Protein AF-A0AB72ZMB1-F1 (afdb_monomer)

Solvent-accessible surface area (backbone atoms only — not comparable to full-atom values): 5245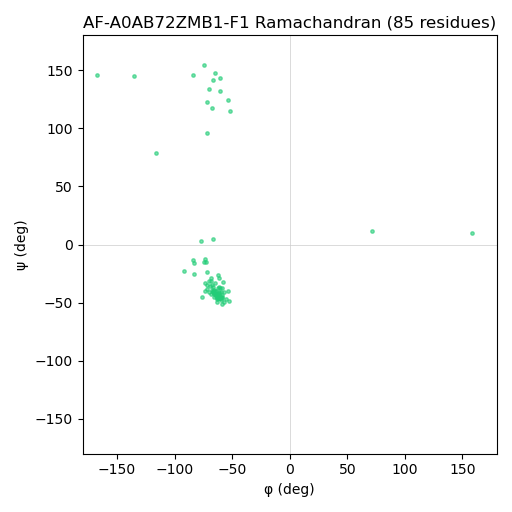 Å² total; per-residue (Å²): 106,68,72,54,53,54,50,50,49,55,51,59,66,48,63,84,48,90,78,51,72,69,56,53,53,52,50,53,50,62,61,39,53,79,52,67,80,46,88,51,65,69,58,53,51,50,55,47,48,54,27,51,74,70,72,42,81,61,54,68,69,59,50,52,52,45,55,53,49,51,51,54,50,52,54,53,49,50,63,71,69,52,69,96,81,85,126

Sequence (87 aa):
MRQLAERLNSLDEKKRGYMTVSELKSAVFAIQQPLAQAVPLEELLRQYQEQLESGQTPSSALRQQIDSRFSQLLNRYALLVVPPGVQ

InterPro domains:
  IPR021069 ImpA, C-terminal [PF12486] (2-80)

pLDDT: mean 72.43, std 15.95, range [45.0, 94.0]

Foldseek 3Di:
DVVLVVLVVVVVVVVVDDDDPVNVVVNVCVNCVVCVVDPDLVVLVVVQVVCVVVVHDGDPVSVVVNVVNVVVVVVVVVVVPPDPDDD

Radius of gyration: 18.42 Å; Cα contacts (8 Å, |Δi|>4): 22; chains: 1; bounding box: 47×19×49 Å

Secondary structure (DSSP, 8-state):
-HHHHHHHHHHHHHTTS---HHHHHHHHHHHHHHHHTS--HHHHHHHHHHHHHTTPPPPHHHHHHHHHHHHHHHHHHHHHHS-TT--

Structure (mmCIF, N/CA/C/O backbone):
data_AF-A0AB72ZMB1-F1
#
_entry.id   AF-A0AB72ZMB1-F1
#
loop_
_atom_site.group_PDB
_atom_site.id
_atom_site.type_symbol
_atom_site.label_atom_id
_atom_site.label_alt_id
_atom_site.label_comp_id
_atom_site.label_asym_id
_atom_site.label_entity_id
_atom_site.label_seq_id
_atom_site.pdbx_PDB_ins_code
_atom_site.Cartn_x
_atom_site.Cartn_y
_atom_site.Cartn_z
_atom_site.occupancy
_atom_site.B_iso_or_equiv
_atom_site.auth_seq_id
_atom_site.auth_comp_id
_atom_site.auth_asym_id
_atom_site.auth_atom_id
_atom_site.pdbx_PDB_model_num
ATOM 1 N N . MET A 1 1 ? 9.516 -4.001 -10.306 1.00 48.22 1 MET A N 1
ATOM 2 C CA . MET A 1 1 ? 9.936 -5.389 -10.014 1.00 48.22 1 MET A CA 1
ATOM 3 C C . MET A 1 1 ? 11.121 -5.843 -10.866 1.00 48.22 1 MET A C 1
ATOM 5 O O . MET A 1 1 ? 12.132 -6.168 -10.268 1.00 48.22 1 MET A O 1
ATOM 9 N N . ARG A 1 2 ? 11.082 -5.805 -12.213 1.00 46.94 2 ARG A N 1
ATOM 10 C CA . ARG A 1 2 ? 12.222 -6.242 -13.064 1.00 46.94 2 ARG A CA 1
ATOM 11 C C . ARG A 1 2 ? 13.529 -5.477 -12.821 1.00 46.94 2 ARG A C 1
ATOM 13 O O . ARG A 1 2 ? 14.542 -6.105 -12.568 1.00 46.94 2 ARG A O 1
ATOM 20 N N . GLN A 1 3 ? 13.471 -4.150 -12.718 1.00 52.47 3 GLN A N 1
ATOM 21 C CA . GLN A 1 3 ? 14.647 -3.330 -12.379 1.00 52.47 3 GLN A CA 1
ATOM 22 C C . GLN A 1 3 ? 15.235 -3.637 -10.995 1.00 52.47 3 GLN A C 1
ATOM 24 O O . GLN A 1 3 ? 16.416 -3.408 -10.764 1.00 52.47 3 GLN A O 1
ATOM 29 N N . LEU A 1 4 ? 14.415 -4.134 -10.063 1.00 45.09 4 LEU A N 1
ATOM 30 C CA . LEU A 1 4 ? 14.866 -4.505 -8.725 1.00 45.09 4 LEU A CA 1
ATOM 31 C C . LEU A 1 4 ? 15.616 -5.835 -8.764 1.00 45.09 4 LEU A C 1
ATOM 33 O O . LEU A 1 4 ? 16.692 -5.937 -8.195 1.00 45.09 4 LEU A O 1
ATOM 37 N N . ALA A 1 5 ? 15.062 -6.815 -9.481 1.00 45.94 5 ALA A N 1
ATOM 38 C CA . ALA A 1 5 ? 15.683 -8.115 -9.701 1.00 45.94 5 ALA A CA 1
ATOM 39 C C . ALA A 1 5 ? 16.967 -8.002 -10.543 1.00 45.94 5 ALA A C 1
ATOM 41 O O . ALA A 1 5 ? 17.960 -8.629 -10.213 1.00 45.94 5 ALA A O 1
ATOM 42 N N . GLU A 1 6 ? 16.995 -7.142 -11.566 1.00 55.25 6 GLU A N 1
ATOM 43 C CA . GLU A 1 6 ? 18.200 -6.840 -12.358 1.00 55.25 6 GLU A CA 1
ATOM 44 C C . GLU A 1 6 ? 19.272 -6.111 -11.535 1.00 55.25 6 GLU A C 1
ATOM 46 O O . GLU A 1 6 ? 20.467 -6.375 -11.675 1.00 55.25 6 GLU A O 1
ATOM 51 N N . ARG A 1 7 ? 18.867 -5.219 -10.622 1.00 57.00 7 ARG A N 1
ATOM 52 C CA . ARG A 1 7 ? 19.800 -4.574 -9.688 1.00 57.00 7 ARG A CA 1
ATOM 53 C C . ARG A 1 7 ? 20.302 -5.537 -8.615 1.00 57.00 7 ARG A C 1
ATOM 55 O O . ARG A 1 7 ? 21.479 -5.489 -8.292 1.00 57.00 7 ARG A O 1
ATOM 62 N N . LEU A 1 8 ? 19.458 -6.434 -8.105 1.00 55.97 8 LEU A N 1
ATOM 63 C CA . LEU A 1 8 ? 19.896 -7.505 -7.206 1.00 55.97 8 LEU A CA 1
ATOM 64 C C . LEU A 1 8 ? 20.866 -8.457 -7.911 1.00 55.97 8 LEU A C 1
ATOM 66 O O . LEU A 1 8 ? 21.922 -8.744 -7.363 1.00 55.97 8 LEU A O 1
ATOM 70 N N . ASN A 1 9 ? 20.552 -8.877 -9.139 1.00 55.62 9 ASN A N 1
ATOM 71 C CA . ASN A 1 9 ? 21.426 -9.737 -9.934 1.00 55.62 9 ASN A CA 1
ATOM 72 C C . ASN A 1 9 ? 22.768 -9.059 -10.225 1.00 55.62 9 ASN A C 1
ATOM 74 O O . ASN A 1 9 ? 23.801 -9.698 -10.080 1.00 55.62 9 ASN A O 1
ATOM 78 N N . SER A 1 10 ? 22.788 -7.761 -10.542 1.00 59.28 10 SER A 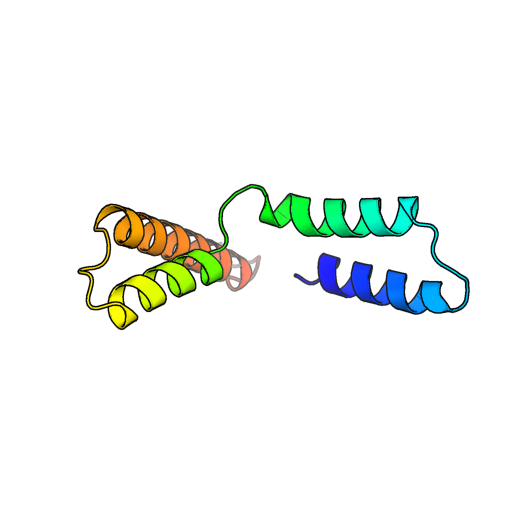N 1
ATOM 79 C CA . SER A 1 10 ? 24.052 -7.030 -10.743 1.00 59.28 10 SER A CA 1
ATOM 80 C C . SER A 1 10 ? 24.833 -6.772 -9.441 1.00 59.28 10 SER A C 1
ATOM 82 O O . SER A 1 10 ? 26.056 -6.632 -9.476 1.00 59.28 10 SER A O 1
ATOM 84 N N . LEU A 1 11 ? 24.169 -6.759 -8.278 1.00 59.09 11 LEU A N 1
ATOM 85 C CA . LEU A 1 11 ? 24.827 -6.770 -6.963 1.00 59.09 11 LEU A CA 1
ATOM 86 C C . LEU A 1 11 ? 25.413 -8.151 -6.626 1.00 59.09 11 LEU A C 1
ATOM 88 O O . LEU A 1 11 ? 26.531 -8.220 -6.116 1.00 59.09 11 LEU A O 1
ATOM 92 N N . ASP A 1 12 ? 24.712 -9.241 -6.948 1.00 54.12 12 ASP A N 1
ATOM 93 C CA . ASP A 1 12 ? 25.237 -10.608 -6.812 1.00 54.12 12 ASP A CA 1
ATOM 94 C C . ASP A 1 12 ? 26.387 -10.874 -7.804 1.00 54.12 12 ASP A C 1
ATOM 96 O O . ASP A 1 12 ? 27.375 -11.510 -7.442 1.00 54.12 12 ASP A O 1
ATOM 100 N N . GLU A 1 13 ? 26.350 -10.315 -9.019 1.00 57.03 13 GLU A N 1
ATOM 101 C CA . GLU A 1 13 ? 27.474 -10.366 -9.968 1.00 57.03 13 GLU A CA 1
ATOM 102 C C . GLU A 1 13 ? 28.710 -9.604 -9.457 1.00 57.03 13 GLU A C 1
ATOM 104 O O . GLU A 1 13 ? 29.845 -10.040 -9.680 1.00 57.03 13 GLU A O 1
ATOM 109 N N . LYS A 1 14 ? 28.511 -8.508 -8.709 1.00 52.62 14 LYS A N 1
ATOM 110 C CA . LYS A 1 14 ? 29.586 -7.763 -8.026 1.00 52.62 14 LYS A CA 1
ATOM 111 C C . LYS A 1 14 ? 30.163 -8.481 -6.801 1.00 52.62 14 LYS A C 1
ATOM 113 O O . LYS A 1 14 ? 31.271 -8.153 -6.386 1.00 52.62 14 LYS A O 1
ATOM 118 N N . LYS A 1 15 ? 29.493 -9.506 -6.268 1.00 52.34 15 LYS A N 1
ATOM 119 C CA . LYS A 1 15 ? 29.910 -10.313 -5.102 1.00 52.34 15 LYS A CA 1
ATOM 120 C C . LYS A 1 15 ? 31.172 -11.165 -5.327 1.00 52.34 15 LYS A C 1
ATOM 122 O O . LYS A 1 15 ? 31.571 -11.914 -4.441 1.00 52.34 15 LYS A O 1
ATOM 127 N N . ARG A 1 16 ? 31.834 -11.047 -6.487 1.00 56.31 16 ARG A N 1
ATOM 128 C CA . ARG A 1 16 ? 33.218 -11.521 -6.684 1.00 56.31 16 ARG A CA 1
ATOM 129 C C . ARG A 1 16 ? 34.264 -10.629 -5.995 1.00 56.31 16 ARG A C 1
ATOM 131 O O . ARG A 1 16 ? 35.406 -11.053 -5.861 1.00 56.31 16 ARG A O 1
ATOM 138 N N . GLY A 1 17 ? 33.885 -9.434 -5.534 1.00 61.50 17 GLY A N 1
ATOM 139 C CA . GLY A 1 17 ? 34.712 -8.552 -4.710 1.00 61.50 17 GLY A CA 1
ATOM 140 C C . GLY A 1 17 ? 33.904 -7.975 -3.547 1.00 61.50 17 GLY A C 1
ATOM 141 O O . GLY A 1 17 ? 32.704 -7.745 -3.669 1.00 61.50 17 GLY A O 1
ATOM 142 N N . TYR A 1 18 ? 34.552 -7.785 -2.399 1.00 58.88 18 TYR A N 1
ATOM 143 C CA . TYR A 1 18 ? 33.938 -7.258 -1.178 1.00 58.88 18 TYR A CA 1
ATOM 144 C C . TYR A 1 18 ? 33.182 -5.944 -1.455 1.00 58.88 18 TYR A C 1
ATOM 146 O O . TYR A 1 18 ? 33.794 -4.941 -1.813 1.00 58.88 18 TYR A O 1
ATOM 154 N N . MET A 1 19 ? 31.854 -5.945 -1.290 1.00 61.44 19 MET A N 1
ATOM 155 C CA . MET A 1 19 ? 31.035 -4.736 -1.421 1.00 61.44 19 MET A CA 1
ATOM 156 C C . MET A 1 19 ? 31.305 -3.792 -0.246 1.00 61.44 19 MET A C 1
ATOM 158 O O . MET A 1 19 ? 31.318 -4.217 0.912 1.00 61.44 19 MET A O 1
ATOM 162 N N . THR A 1 20 ? 31.491 -2.503 -0.524 1.00 78.25 20 THR A N 1
ATOM 163 C CA . THR A 1 20 ? 31.674 -1.503 0.533 1.00 78.25 20 THR A CA 1
ATOM 164 C C . THR A 1 20 ? 30.348 -1.189 1.236 1.00 78.25 20 THR A C 1
ATOM 166 O O . THR A 1 20 ? 29.261 -1.292 0.663 1.00 78.25 20 THR A O 1
ATOM 169 N N . VAL A 1 21 ? 30.415 -0.745 2.495 1.00 61.31 21 VAL A N 1
ATOM 170 C CA . VAL A 1 21 ? 29.224 -0.372 3.288 1.00 61.31 21 VAL A CA 1
ATOM 171 C C . VAL A 1 21 ? 28.405 0.742 2.612 1.00 61.31 21 VAL A C 1
ATOM 173 O O . VAL A 1 21 ? 27.177 0.765 2.716 1.00 61.31 21 VAL A O 1
ATOM 176 N N . SER A 1 22 ? 29.059 1.650 1.884 1.00 59.41 22 SER A N 1
ATOM 177 C CA . SER A 1 22 ? 28.410 2.737 1.137 1.00 59.41 22 SER A CA 1
ATOM 178 C C . SER A 1 22 ? 27.616 2.235 -0.074 1.00 59.41 22 SER A C 1
ATOM 180 O O . SER A 1 22 ? 26.535 2.753 -0.367 1.00 59.41 22 SER A O 1
ATOM 182 N N . GLU A 1 23 ? 28.108 1.197 -0.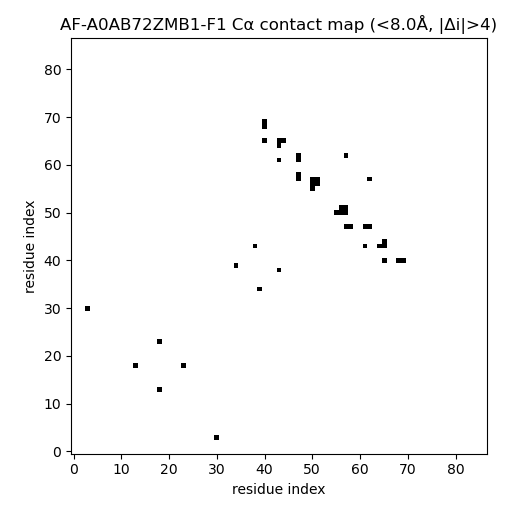750 1.00 63.91 23 GLU A N 1
ATOM 183 C CA . GLU A 1 23 ? 27.408 0.553 -1.866 1.00 63.91 23 GLU A CA 1
ATOM 184 C C . GLU A 1 23 ? 26.183 -0.227 -1.379 1.00 63.91 23 GLU A C 1
ATOM 186 O O . GLU A 1 23 ? 25.108 -0.096 -1.965 1.00 63.91 23 GLU A O 1
ATOM 191 N N . LEU A 1 24 ? 26.296 -0.938 -0.250 1.00 68.50 24 LEU A N 1
ATOM 192 C CA . LEU A 1 24 ? 25.160 -1.618 0.382 1.00 68.50 24 LEU A CA 1
ATOM 193 C C . LEU A 1 24 ? 24.049 -0.629 0.768 1.00 68.50 24 LEU A C 1
ATOM 195 O O . LEU A 1 24 ? 22.881 -0.851 0.451 1.00 68.50 24 LEU A O 1
ATOM 199 N N . LYS A 1 25 ? 24.400 0.490 1.417 1.00 66.88 25 LYS A N 1
ATOM 200 C CA . LYS A 1 25 ? 23.431 1.538 1.786 1.00 66.88 25 LYS A CA 1
ATOM 201 C C . LYS A 1 25 ? 22.731 2.130 0.564 1.00 66.88 25 LYS A C 1
ATOM 203 O O . LYS A 1 25 ? 21.521 2.334 0.595 1.00 66.88 25 LYS A O 1
ATOM 208 N N . SER A 1 26 ? 23.475 2.364 -0.515 1.00 63.88 26 SER A N 1
ATOM 209 C CA . SER A 1 26 ? 22.925 2.905 -1.763 1.00 63.88 26 SER A CA 1
ATOM 210 C C . SER A 1 26 ? 21.981 1.915 -2.448 1.00 63.88 26 SER A C 1
ATOM 212 O O . SER A 1 26 ? 20.930 2.314 -2.946 1.00 63.88 26 SER A O 1
ATOM 214 N N . ALA A 1 27 ? 22.310 0.620 -2.425 1.00 63.91 27 ALA A N 1
ATOM 215 C CA . ALA A 1 27 ? 21.444 -0.441 -2.926 1.00 63.91 27 ALA A CA 1
ATOM 216 C C . ALA A 1 27 ? 20.132 -0.526 -2.135 1.00 63.91 27 ALA A C 1
ATOM 218 O O . ALA A 1 27 ? 19.059 -0.503 -2.734 1.00 63.91 27 ALA A O 1
ATOM 219 N N . VAL A 1 28 ? 20.205 -0.550 -0.799 1.00 64.44 28 VAL A N 1
ATOM 220 C CA . VAL A 1 28 ? 19.024 -0.556 0.080 1.00 64.44 28 VAL A CA 1
ATOM 221 C C . VAL A 1 28 ? 18.161 0.685 -0.155 1.00 64.44 28 VAL A C 1
ATOM 223 O O . VAL A 1 28 ? 16.954 0.557 -0.330 1.00 64.44 28 VAL A O 1
ATOM 226 N N . PHE A 1 29 ? 18.761 1.873 -0.246 1.00 59.78 29 PHE A N 1
ATOM 227 C CA . PHE A 1 29 ? 18.032 3.118 -0.500 1.00 59.78 29 PHE A CA 1
ATOM 228 C C . PHE A 1 29 ? 17.357 3.136 -1.880 1.00 59.78 29 PHE A C 1
ATOM 230 O O . PHE A 1 29 ? 16.211 3.559 -2.008 1.00 59.78 29 PHE A O 1
ATOM 237 N N . ALA A 1 30 ? 18.027 2.626 -2.916 1.00 57.84 30 ALA A N 1
ATOM 238 C CA . ALA A 1 30 ? 17.462 2.511 -4.259 1.00 57.84 30 ALA A CA 1
ATOM 239 C C . ALA A 1 30 ? 16.350 1.452 -4.350 1.00 57.84 30 ALA A C 1
ATOM 241 O O . ALA A 1 30 ? 15.418 1.616 -5.135 1.00 57.84 30 ALA A O 1
ATOM 242 N N . ILE A 1 31 ? 16.433 0.381 -3.552 1.00 62.03 31 ILE A N 1
ATOM 243 C CA . ILE A 1 31 ? 15.363 -0.614 -3.395 1.00 62.03 31 ILE A CA 1
ATOM 244 C C . ILE A 1 31 ? 14.169 0.011 -2.673 1.00 62.03 31 ILE A C 1
ATOM 246 O O . ILE A 1 31 ? 13.027 -0.196 -3.074 1.00 62.03 31 ILE A O 1
ATOM 250 N N . GLN A 1 32 ? 14.429 0.798 -1.632 1.00 56.88 32 GLN A N 1
ATOM 251 C CA . GLN A 1 32 ? 13.398 1.439 -0.830 1.00 56.88 32 GLN A CA 1
ATOM 252 C C . GLN A 1 32 ? 12.733 2.604 -1.559 1.00 56.88 32 GLN A C 1
ATOM 254 O O . GLN A 1 32 ? 11.544 2.781 -1.379 1.00 56.88 32 GLN A O 1
ATOM 259 N N . GLN A 1 33 ? 13.419 3.362 -2.418 1.00 58.47 33 GLN A N 1
ATOM 260 C CA . GLN A 1 33 ? 12.864 4.561 -3.069 1.00 58.47 33 GLN A CA 1
ATOM 261 C C . GLN A 1 33 ? 11.524 4.339 -3.805 1.00 58.47 33 GLN A C 1
ATOM 263 O O . GLN A 1 33 ? 10.587 5.102 -3.568 1.00 58.47 33 GLN A O 1
ATOM 268 N N . PRO A 1 34 ? 11.374 3.308 -4.663 1.00 53.75 34 PRO A N 1
ATOM 269 C CA . PRO A 1 34 ? 10.098 3.003 -5.309 1.00 53.75 34 PRO A CA 1
ATOM 270 C C . PRO A 1 34 ? 9.035 2.501 -4.324 1.00 53.75 34 PRO A C 1
ATOM 272 O O . PRO A 1 34 ? 7.846 2.695 -4.564 1.00 53.75 34 PRO A O 1
ATOM 275 N N . LEU A 1 35 ? 9.458 1.850 -3.234 1.00 53.84 35 LEU A N 1
ATOM 276 C CA . LEU A 1 35 ? 8.586 1.388 -2.149 1.00 53.84 35 LEU A CA 1
ATOM 277 C C . LEU A 1 35 ? 8.275 2.488 -1.117 1.00 53.84 35 LEU A C 1
ATOM 279 O O . LEU A 1 35 ? 7.341 2.347 -0.343 1.00 53.84 35 LEU A O 1
ATOM 283 N N . ALA A 1 36 ? 9.025 3.588 -1.101 1.00 53.25 36 ALA A N 1
ATOM 284 C CA . ALA A 1 36 ? 8.913 4.663 -0.120 1.00 53.25 36 ALA A CA 1
ATOM 285 C C . ALA A 1 36 ? 7.825 5.679 -0.486 1.00 53.25 36 ALA A C 1
ATOM 287 O O . ALA A 1 36 ? 7.429 6.481 0.354 1.00 53.25 36 ALA A O 1
ATOM 288 N N . GLN A 1 37 ? 7.320 5.653 -1.724 1.00 58.59 37 GLN A N 1
ATOM 289 C CA . GLN A 1 37 ? 6.256 6.566 -2.156 1.00 58.59 37 GLN A CA 1
ATOM 290 C C . GLN A 1 37 ? 4.875 6.195 -1.585 1.00 58.59 37 GLN A C 1
ATOM 292 O O . GLN A 1 37 ? 3.955 7.011 -1.627 1.00 58.59 37 GLN A O 1
ATOM 297 N N . ALA A 1 38 ? 4.709 4.983 -1.044 1.00 64.50 38 ALA A N 1
ATOM 298 C CA . ALA A 1 38 ? 3.482 4.520 -0.404 1.00 64.50 38 ALA A CA 1
ATOM 299 C C . ALA A 1 38 ? 3.725 3.219 0.369 1.00 64.50 38 ALA A C 1
ATOM 301 O O . ALA A 1 38 ? 4.455 2.361 -0.117 1.00 64.50 38 ALA A O 1
ATOM 302 N N . VAL A 1 39 ? 3.038 3.018 1.502 1.00 72.81 39 VAL A N 1
ATOM 303 C CA . VAL A 1 39 ? 2.995 1.703 2.167 1.00 72.81 39 VAL A CA 1
ATOM 304 C C . VAL A 1 39 ? 2.530 0.651 1.145 1.00 72.81 39 VAL A C 1
ATOM 306 O O . VAL A 1 39 ? 1.478 0.850 0.521 1.00 72.81 39 VAL A O 1
ATOM 309 N N . PRO A 1 40 ? 3.302 -0.427 0.912 1.00 78.62 40 PRO A N 1
ATOM 310 C CA . PRO A 1 40 ? 2.938 -1.441 -0.066 1.00 78.62 40 PRO A CA 1
ATOM 311 C C . PRO A 1 40 ? 1.658 -2.161 0.363 1.00 78.62 40 PRO A C 1
ATOM 313 O O . PRO A 1 40 ? 1.416 -2.365 1.550 1.00 78.62 40 PRO A O 1
ATOM 316 N N . LEU A 1 41 ? 0.852 -2.574 -0.619 1.00 84.88 41 LEU A N 1
ATOM 317 C CA . LEU A 1 41 ? -0.412 -3.280 -0.382 1.00 84.88 41 LEU A CA 1
ATOM 318 C C . LEU A 1 41 ? -0.225 -4.511 0.519 1.00 84.88 41 LEU A C 1
ATOM 320 O O . LEU A 1 41 ? -1.028 -4.723 1.418 1.00 84.88 41 LEU A O 1
ATOM 324 N N . GLU A 1 42 ? 0.860 -5.261 0.315 1.00 85.62 42 GLU A N 1
ATOM 325 C CA . GLU A 1 42 ? 1.201 -6.436 1.125 1.00 85.62 42 GLU A CA 1
ATOM 326 C C . GLU A 1 42 ? 1.328 -6.102 2.619 1.00 85.62 42 GLU A C 1
ATOM 328 O O . GLU A 1 42 ? 0.820 -6.822 3.470 1.00 85.62 42 GLU A O 1
ATOM 333 N N . GLU A 1 43 ? 1.939 -4.962 2.949 1.00 86.94 43 GLU A N 1
ATOM 334 C CA . GLU A 1 43 ? 2.110 -4.532 4.339 1.00 86.94 43 GLU A CA 1
ATOM 335 C C . GLU A 1 43 ? 0.783 -4.073 4.960 1.00 86.94 43 GLU A C 1
ATOM 337 O O . GLU A 1 43 ? 0.524 -4.337 6.131 1.00 86.94 43 GLU A O 1
ATOM 342 N N . LEU A 1 44 ? -0.102 -3.446 4.175 1.00 89.75 44 LEU A N 1
ATOM 343 C CA . LEU A 1 44 ? -1.449 -3.101 4.642 1.00 89.75 44 LEU A CA 1
ATOM 344 C C . LEU A 1 44 ? -2.285 -4.357 4.933 1.00 89.75 44 LEU A C 1
ATOM 346 O O . LEU A 1 44 ? -3.011 -4.396 5.925 1.00 89.75 44 LEU A O 1
ATOM 350 N N . LEU A 1 45 ? -2.168 -5.389 4.091 1.00 92.19 45 LEU A N 1
ATOM 351 C CA . LEU A 1 45 ? -2.842 -6.675 4.288 1.00 92.19 45 LEU A CA 1
ATOM 352 C C . LEU A 1 45 ? -2.305 -7.408 5.521 1.00 92.19 45 LEU A C 1
ATOM 354 O O . LEU A 1 45 ? -3.100 -7.917 6.308 1.00 92.19 45 LEU A O 1
ATOM 358 N N . ARG A 1 46 ? -0.984 -7.385 5.739 1.00 92.62 46 ARG A N 1
ATOM 359 C CA . ARG A 1 46 ? -0.346 -7.925 6.948 1.00 92.62 46 ARG A CA 1
ATOM 360 C C . ARG A 1 46 ? -0.912 -7.276 8.215 1.00 92.62 46 ARG A C 1
ATOM 362 O O . ARG A 1 46 ? -1.353 -7.981 9.114 1.00 92.62 46 ARG A O 1
ATOM 369 N N . GLN A 1 47 ? -0.984 -5.944 8.258 1.00 90.56 47 GLN A N 1
ATOM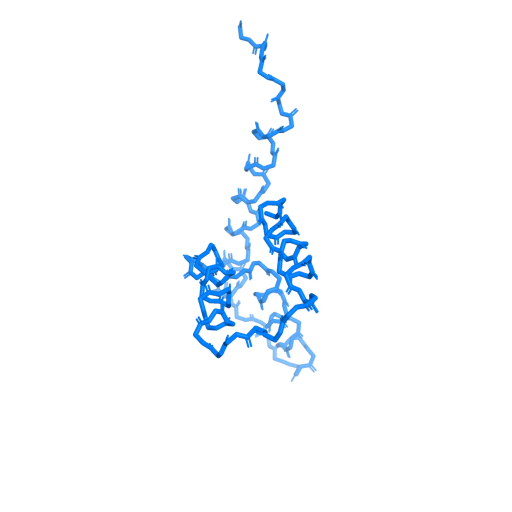 370 C CA . GLN A 1 47 ? -1.560 -5.205 9.393 1.00 90.56 47 GLN A CA 1
ATOM 371 C C . GLN A 1 47 ? -3.049 -5.515 9.602 1.00 90.56 47 GLN A C 1
ATOM 373 O O . GLN A 1 47 ? -3.519 -5.603 10.735 1.00 90.56 47 GLN A O 1
ATOM 378 N N . TYR A 1 48 ? -3.803 -5.689 8.514 1.00 92.62 48 TYR A N 1
ATOM 379 C CA . TYR A 1 48 ? -5.214 -6.065 8.580 1.00 92.62 48 TYR A CA 1
ATOM 380 C C . TYR A 1 48 ? -5.395 -7.469 9.170 1.00 92.62 48 TYR A C 1
ATOM 382 O O . TYR A 1 48 ? -6.264 -7.677 10.017 1.00 92.62 48 TYR A O 1
ATOM 390 N N . GLN A 1 49 ? -4.544 -8.415 8.770 1.00 92.25 49 GLN A N 1
ATOM 391 C CA . GLN A 1 49 ? -4.516 -9.769 9.316 1.00 92.25 49 GLN A CA 1
ATOM 392 C C . GLN A 1 49 ? -4.142 -9.772 10.805 1.00 92.25 49 GLN A C 1
ATOM 394 O O . GLN A 1 49 ? -4.834 -10.410 11.590 1.00 92.25 49 GLN A O 1
ATOM 399 N N . GLU A 1 50 ? -3.135 -9.002 11.223 1.00 92.94 50 GLU A N 1
ATOM 400 C CA . GLU A 1 50 ? -2.766 -8.874 12.643 1.00 92.94 50 GLU A CA 1
ATOM 401 C C . GLU A 1 50 ? -3.925 -8.343 13.506 1.00 92.94 50 GLU A C 1
ATOM 403 O O . GLU A 1 50 ? -4.133 -8.789 14.639 1.00 92.94 50 GLU A O 1
ATOM 408 N N . GLN A 1 51 ? -4.724 -7.408 12.979 1.00 92.19 51 GLN A N 1
ATOM 409 C CA . GLN A 1 51 ? -5.916 -6.909 13.674 1.00 92.19 51 GLN A CA 1
ATOM 410 C C . GLN A 1 51 ? -6.975 -8.005 13.835 1.00 92.19 51 GLN A C 1
ATOM 412 O O . GLN A 1 51 ? -7.520 -8.165 14.925 1.00 92.19 51 GLN A O 1
ATOM 417 N N . LEU A 1 52 ? -7.210 -8.807 12.793 1.00 91.06 52 LEU A N 1
ATOM 418 C CA . LEU A 1 52 ? -8.123 -9.951 12.866 1.00 91.06 52 LEU A CA 1
ATOM 419 C C . LEU A 1 52 ? -7.647 -11.006 13.876 1.00 91.06 52 LEU A C 1
ATOM 421 O O . LEU A 1 52 ? -8.434 -11.476 14.695 1.00 91.06 52 LEU A O 1
ATOM 425 N N . GLU A 1 53 ? -6.362 -11.361 13.836 1.00 91.88 53 GLU A N 1
ATOM 426 C CA . GLU A 1 53 ? -5.761 -12.392 14.692 1.00 91.88 53 GLU A CA 1
ATOM 427 C C . GLU A 1 53 ? -5.706 -11.979 16.167 1.00 91.88 53 GLU A C 1
ATOM 429 O O . GLU A 1 53 ? -5.862 -12.815 17.055 1.00 91.88 53 GLU A O 1
ATOM 434 N N . SER A 1 54 ? -5.554 -10.683 16.444 1.00 89.94 54 SER A N 1
ATOM 435 C CA . SER A 1 54 ? -5.621 -10.134 17.805 1.00 89.94 54 SER A CA 1
ATOM 436 C C . SER A 1 54 ? -7.048 -10.009 18.357 1.00 89.94 54 SER A C 1
ATOM 438 O O . SER A 1 54 ? -7.232 -9.516 19.471 1.00 89.94 54 SER A O 1
ATOM 440 N N . GLY A 1 55 ? -8.066 -10.446 17.603 1.00 85.88 55 GLY A N 1
ATOM 441 C CA . GLY A 1 55 ? -9.475 -10.339 17.988 1.00 85.88 55 GLY A CA 1
ATOM 442 C C . GLY A 1 55 ? -10.012 -8.905 17.946 1.00 85.88 55 GLY A C 1
ATOM 443 O O . GLY A 1 55 ? -11.101 -8.636 18.456 1.00 85.88 55 GLY A O 1
ATOM 444 N N . GLN A 1 56 ? -9.258 -7.973 17.357 1.00 84.31 56 GLN A N 1
ATOM 445 C CA . GLN A 1 56 ? -9.679 -6.592 17.172 1.00 84.31 56 GLN A CA 1
ATOM 446 C C . GLN A 1 56 ? -10.532 -6.484 15.908 1.00 84.31 56 GLN A C 1
ATOM 448 O O . GLN A 1 56 ? -10.309 -7.164 14.908 1.00 84.31 56 GLN A O 1
ATOM 453 N N . THR A 1 57 ? -11.524 -5.596 15.926 1.00 85.12 57 THR A N 1
ATOM 454 C CA . THR A 1 57 ? -12.226 -5.252 14.685 1.00 85.12 57 THR A CA 1
ATOM 455 C C . THR A 1 57 ? -11.288 -4.406 13.823 1.00 85.12 57 THR A C 1
ATOM 457 O O . THR A 1 57 ? -10.844 -3.357 14.299 1.00 85.12 57 THR A O 1
ATOM 460 N N . PRO A 1 58 ? -10.977 -4.816 12.580 1.00 84.75 58 PRO A N 1
ATOM 461 C CA . PRO A 1 58 ? -10.043 -4.071 11.755 1.00 84.75 58 PRO A CA 1
ATOM 462 C C . PRO A 1 58 ? -10.520 -2.647 11.481 1.00 84.75 58 PRO A C 1
ATOM 464 O O . PRO A 1 58 ? -11.710 -2.403 11.261 1.00 84.75 58 PRO A O 1
ATOM 467 N N . SER A 1 59 ? -9.582 -1.703 11.452 1.00 89.50 59 SER A N 1
ATOM 468 C CA . SER A 1 59 ? -9.894 -0.289 11.236 1.00 89.50 59 SER A CA 1
ATOM 469 C C . SER A 1 59 ? -10.578 -0.061 9.883 1.00 89.50 59 SER A C 1
ATOM 471 O O . SER A 1 59 ? -10.096 -0.501 8.835 1.00 89.50 59 SER A O 1
ATOM 473 N N . SER A 1 60 ? -11.681 0.693 9.884 1.00 91.31 60 SER A N 1
ATOM 474 C CA . SER A 1 60 ? -12.381 1.088 8.654 1.00 91.31 60 SER A CA 1
ATOM 475 C C . SER A 1 60 ? -11.488 1.923 7.733 1.00 91.31 60 SER A C 1
ATOM 477 O O . SER A 1 60 ? -11.521 1.742 6.517 1.00 91.31 60 SER A O 1
ATOM 479 N N . ALA A 1 61 ? -10.636 2.777 8.306 1.00 90.94 61 ALA A N 1
ATOM 480 C CA . ALA A 1 61 ? -9.660 3.562 7.561 1.00 90.94 61 ALA A CA 1
ATOM 481 C C . ALA A 1 61 ? -8.590 2.670 6.914 1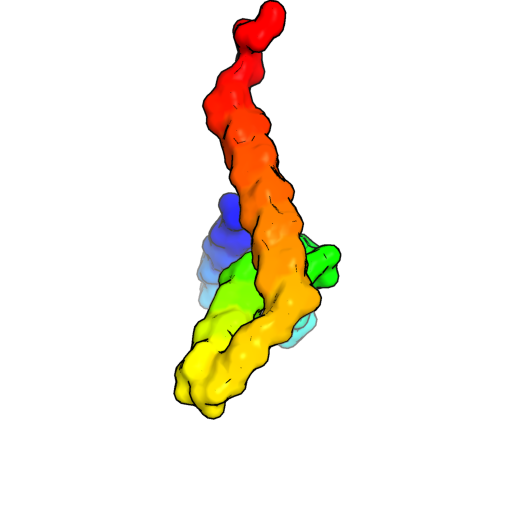.00 90.94 61 ALA A C 1
ATOM 483 O O . ALA A 1 61 ? -8.227 2.893 5.760 1.00 90.94 61 ALA A O 1
ATOM 484 N N . LEU A 1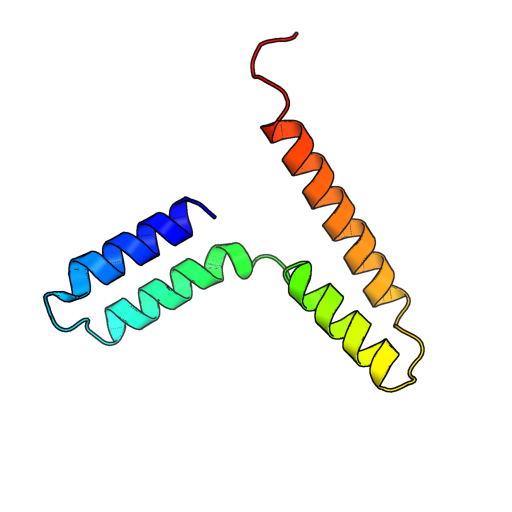 62 ? -8.123 1.631 7.620 1.00 91.19 62 LEU A N 1
ATOM 485 C CA . LEU A 1 62 ? -7.169 0.664 7.066 1.00 91.19 62 LEU A CA 1
ATOM 486 C C . LEU A 1 62 ? -7.787 -0.091 5.884 1.00 91.19 62 LEU A C 1
ATOM 488 O O . LEU A 1 62 ? -7.166 -0.208 4.829 1.00 91.19 62 LEU A O 1
ATOM 492 N N . ARG A 1 63 ? -9.045 -0.520 6.020 1.00 92.69 63 ARG A N 1
ATOM 493 C CA . ARG A 1 63 ? -9.777 -1.173 4.931 1.00 92.69 63 ARG A CA 1
ATOM 494 C C . ARG A 1 63 ? -9.926 -0.271 3.703 1.00 92.69 63 ARG A C 1
ATOM 496 O O . ARG A 1 63 ? -9.610 -0.697 2.599 1.00 92.69 63 ARG A O 1
ATOM 503 N N . GLN A 1 64 ? -10.310 0.993 3.890 1.00 92.75 64 GLN A N 1
ATOM 504 C CA . GLN A 1 64 ? -10.409 1.960 2.787 1.00 92.75 64 GLN A CA 1
ATOM 505 C C . GLN A 1 64 ? -9.065 2.194 2.080 1.00 92.75 64 GLN A C 1
ATOM 507 O O . GLN A 1 64 ? -9.020 2.347 0.856 1.00 92.75 64 GLN A O 1
ATOM 512 N N . GLN A 1 65 ? -7.958 2.214 2.829 1.00 90.69 65 GLN A N 1
ATOM 513 C CA . GLN A 1 65 ? -6.623 2.325 2.240 1.00 90.69 65 GLN A CA 1
ATOM 514 C C . GLN A 1 65 ? 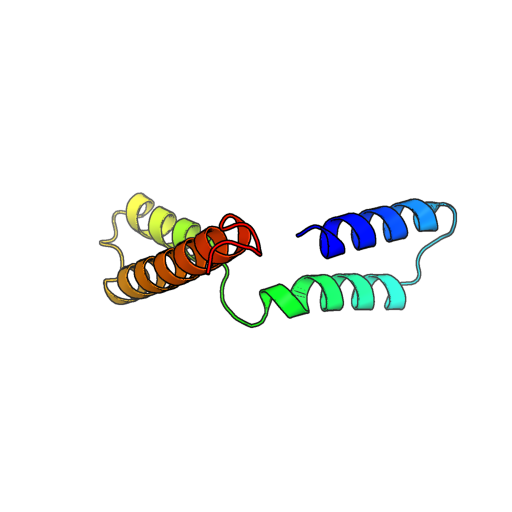-6.278 1.102 1.388 1.00 90.69 65 GLN A C 1
ATOM 516 O O . GLN A 1 65 ? -5.768 1.268 0.278 1.00 90.69 65 GLN A O 1
ATOM 521 N N . ILE A 1 66 ? -6.593 -0.102 1.871 1.00 92.94 66 ILE A N 1
ATOM 522 C CA . ILE A 1 66 ? -6.416 -1.349 1.119 1.00 92.94 66 ILE A CA 1
ATOM 523 C C . ILE A 1 66 ? -7.224 -1.297 -0.180 1.00 92.94 66 ILE A C 1
ATOM 525 O O . ILE A 1 66 ? -6.643 -1.468 -1.250 1.00 92.94 66 ILE A O 1
ATOM 529 N N . ASP A 1 67 ? -8.516 -0.969 -0.110 1.00 94.00 67 ASP A N 1
ATOM 530 C CA . ASP A 1 67 ? -9.412 -0.931 -1.275 1.00 94.00 67 ASP A CA 1
ATOM 531 C C . ASP A 1 67 ? -8.915 0.045 -2.358 1.00 94.00 67 ASP A C 1
ATOM 533 O O . ASP A 1 67 ? -8.873 -0.279 -3.552 1.00 94.00 67 ASP A O 1
ATOM 537 N N . SER A 1 68 ? -8.471 1.237 -1.946 1.00 89.31 68 SER A N 1
ATOM 538 C CA . SER A 1 68 ? -7.910 2.248 -2.849 1.00 89.31 68 SER A CA 1
ATOM 539 C C . SER A 1 68 ? -6.626 1.760 -3.528 1.00 89.31 68 SER A C 1
ATOM 541 O O . SER A 1 68 ? -6.483 1.853 -4.752 1.00 89.31 68 SER A O 1
ATOM 543 N N . ARG A 1 69 ? -5.698 1.175 -2.758 1.00 86.38 69 ARG A N 1
ATOM 544 C CA . ARG A 1 69 ? -4.430 0.649 -3.289 1.00 86.38 69 ARG A CA 1
ATOM 545 C C . ARG A 1 69 ? -4.642 -0.540 -4.215 1.00 86.38 69 ARG A C 1
ATOM 547 O O . ARG A 1 69 ? -4.002 -0.607 -5.264 1.00 86.38 69 ARG A O 1
ATOM 554 N N . PHE A 1 70 ? -5.559 -1.434 -3.865 1.00 90.56 70 PHE A N 1
ATOM 555 C CA . PHE A 1 70 ? -5.925 -2.580 -4.688 1.00 90.56 70 PHE A CA 1
ATOM 556 C C . PHE A 1 70 ? -6.492 -2.125 -6.038 1.00 90.56 70 PHE A C 1
ATOM 558 O O . PHE A 1 70 ? -6.043 -2.575 -7.091 1.00 90.56 70 PHE A O 1
ATOM 565 N N . SER A 1 71 ? -7.397 -1.143 -6.017 1.00 87.62 71 SER A N 1
ATOM 566 C CA . SER A 1 71 ? -7.980 -0.551 -7.226 1.00 87.62 71 SER A CA 1
ATOM 567 C C . SER A 1 71 ? -6.924 0.110 -8.116 1.00 87.62 71 SER A C 1
ATOM 569 O O . SER A 1 71 ? -6.913 -0.093 -9.330 1.00 87.62 71 SER A O 1
ATOM 571 N N . GLN A 1 72 ? -5.994 0.877 -7.540 1.00 83.06 72 GLN A N 1
ATOM 572 C CA . GLN A 1 72 ? -4.884 1.482 -8.289 1.00 83.06 72 GLN A CA 1
ATOM 573 C C . GLN A 1 72 ? -3.990 0.418 -8.941 1.00 83.06 72 GLN A C 1
ATOM 575 O O . GLN A 1 72 ? -3.580 0.572 -10.095 1.00 83.06 72 GLN A O 1
ATOM 580 N N . LEU A 1 73 ? -3.704 -0.670 -8.220 1.00 84.19 73 LEU A N 1
ATOM 581 C CA . LEU A 1 73 ? -2.883 -1.768 -8.718 1.00 84.19 73 LEU A CA 1
ATOM 582 C C . LEU A 1 73 ? -3.560 -2.497 -9.884 1.00 84.19 73 LEU A C 1
ATOM 584 O O . LEU A 1 73 ? -2.911 -2.721 -10.905 1.00 84.19 73 LEU A O 1
ATOM 588 N N . LEU A 1 74 ? -4.854 -2.806 -9.762 1.00 86.25 74 LEU A N 1
ATOM 589 C CA . LEU A 1 74 ? -5.641 -3.426 -10.830 1.00 86.25 74 LEU A CA 1
ATOM 590 C C . LEU A 1 74 ? -5.699 -2.548 -12.081 1.00 86.25 74 LEU A C 1
ATOM 592 O O . LEU A 1 74 ? -5.441 -3.041 -13.176 1.00 86.25 74 LEU A O 1
ATOM 596 N N . ASN A 1 75 ? -5.966 -1.247 -11.928 1.00 79.75 75 ASN A N 1
ATOM 597 C CA . ASN A 1 75 ? -5.979 -0.309 -13.054 1.00 79.75 75 ASN A CA 1
ATOM 598 C C . ASN A 1 75 ? -4.626 -0.273 -13.769 1.00 79.75 75 ASN A C 1
ATOM 600 O O . ASN A 1 75 ? -4.553 -0.379 -14.992 1.00 79.75 75 ASN A O 1
ATOM 604 N N . ARG A 1 76 ? -3.530 -0.186 -13.009 1.00 78.69 76 ARG A N 1
ATOM 605 C CA . ARG A 1 76 ? -2.182 -0.219 -13.582 1.00 78.69 76 ARG A CA 1
ATOM 606 C C . ARG A 1 76 ? -1.896 -1.540 -14.292 1.00 78.69 76 ARG A C 1
ATOM 608 O O . ARG A 1 76 ? -1.291 -1.527 -15.357 1.00 78.69 76 ARG A O 1
ATOM 615 N N . TYR A 1 77 ? -2.294 -2.666 -13.705 1.00 83.00 77 TYR A N 1
ATOM 616 C CA . TYR A 1 77 ? -2.131 -3.976 -14.325 1.00 83.00 77 TYR A CA 1
ATOM 617 C C . TYR A 1 77 ? -2.904 -4.063 -15.644 1.00 83.00 77 TYR A C 1
ATOM 619 O O . TYR A 1 77 ? -2.321 -4.452 -16.651 1.00 83.00 77 TYR A O 1
ATOM 627 N N . ALA A 1 78 ? -4.161 -3.614 -15.666 1.00 84.88 78 ALA A N 1
ATOM 628 C CA . ALA A 1 78 ? -4.971 -3.569 -16.878 1.00 84.88 78 ALA A CA 1
ATOM 629 C C . ALA A 1 78 ? -4.273 -2.768 -17.990 1.00 84.88 78 ALA A C 1
ATOM 631 O O . ALA A 1 78 ? -4.121 -3.277 -19.094 1.00 84.88 78 ALA A O 1
ATOM 632 N N . LEU A 1 79 ? -3.740 -1.579 -17.686 1.00 79.38 79 LEU A N 1
ATOM 633 C CA . LEU A 1 79 ? -2.991 -0.765 -18.656 1.00 79.38 79 LEU A CA 1
ATOM 634 C C . LEU A 1 79 ? -1.721 -1.443 -19.197 1.00 79.38 79 LEU A C 1
ATOM 636 O O . LEU A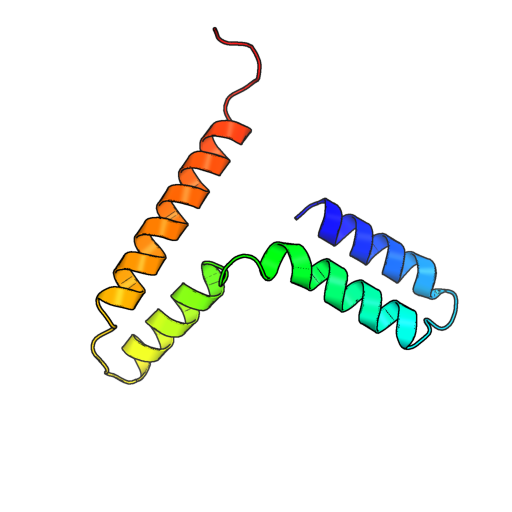 1 79 ? -1.302 -1.142 -20.308 1.00 79.38 79 LEU A O 1
ATOM 640 N N . LEU A 1 80 ? -1.087 -2.328 -18.422 1.00 79.38 80 LEU A N 1
ATOM 641 C CA . LEU A 1 80 ? 0.102 -3.069 -18.859 1.00 79.38 80 LEU A CA 1
ATOM 642 C C . LEU A 1 80 ? -0.241 -4.311 -19.690 1.00 79.38 80 LEU A C 1
ATOM 644 O O . LEU A 1 80 ? 0.603 -4.782 -20.449 1.00 79.38 80 LEU A O 1
ATOM 648 N N . VAL A 1 81 ? -1.440 -4.865 -19.505 1.00 84.00 81 VAL A N 1
ATOM 649 C CA . VAL A 1 81 ? -1.915 -6.061 -20.216 1.00 84.00 81 VAL A CA 1
ATOM 650 C C . VAL A 1 81 ? -2.682 -5.694 -21.487 1.00 84.00 81 VAL A C 1
ATOM 652 O O . VAL A 1 81 ? -2.732 -6.501 -22.413 1.00 84.00 81 VAL A O 1
ATOM 655 N N . VAL A 1 82 ? -3.229 -4.478 -21.578 1.00 71.12 82 VAL A N 1
ATOM 656 C CA . VAL A 1 82 ? -3.795 -3.948 -22.824 1.00 71.12 82 VAL A CA 1
ATOM 657 C C . VAL A 1 82 ? -2.654 -3.724 -23.832 1.00 71.12 82 VAL A C 1
ATOM 659 O O . VAL A 1 82 ? -1.746 -2.935 -23.560 1.00 71.12 82 VAL A O 1
ATOM 662 N N . PRO A 1 83 ? -2.654 -4.414 -24.988 1.00 57.34 83 PRO A N 1
ATOM 663 C CA . PRO A 1 83 ? -1.593 -4.277 -25.975 1.00 57.34 83 PRO A CA 1
ATOM 664 C C . PRO A 1 83 ? -1.592 -2.866 -26.592 1.00 57.34 83 PRO A C 1
ATOM 666 O O . PRO A 1 83 ? -2.661 -2.313 -26.868 1.00 57.34 83 PRO A O 1
ATOM 669 N N . PRO A 1 84 ? -0.412 -2.277 -26.858 1.00 53.25 84 PRO A N 1
ATOM 670 C CA . PRO A 1 84 ? -0.314 -0.995 -27.543 1.00 53.25 84 PRO A CA 1
ATOM 671 C C . PRO A 1 84 ? -0.688 -1.194 -29.018 1.00 53.25 84 PRO A C 1
ATOM 673 O O . PRO A 1 84 ? 0.144 -1.621 -29.813 1.00 53.25 84 PRO A O 1
ATOM 676 N N . GLY A 1 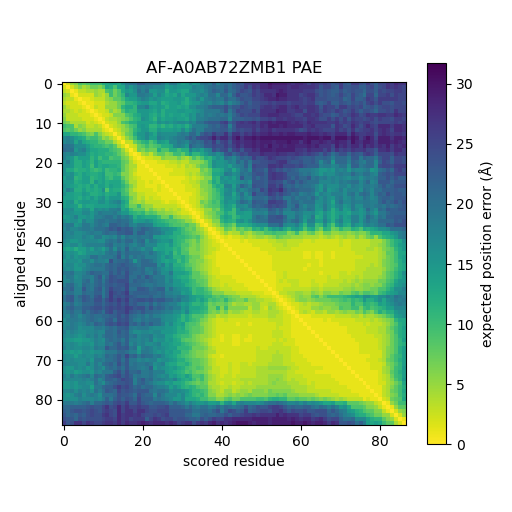85 ? -1.945 -0.944 -29.390 1.00 56.75 85 GLY A N 1
ATOM 677 C CA . GLY A 1 85 ? -2.350 -1.027 -30.800 1.00 56.75 85 GLY A CA 1
ATOM 678 C C . GLY A 1 85 ? -3.830 -1.226 -31.116 1.00 56.75 85 GLY A C 1
ATOM 679 O O . GLY A 1 85 ? -4.139 -1.483 -32.272 1.00 56.75 85 GLY A O 1
ATOM 680 N N . VAL A 1 86 ? -4.744 -1.123 -30.149 1.00 54.44 86 VAL A N 1
ATOM 681 C CA . VAL A 1 86 ? -6.190 -1.170 -30.431 1.00 54.44 86 VAL A CA 1
ATOM 682 C C . VAL A 1 86 ? -6.815 0.175 -30.061 1.00 54.44 86 VAL A C 1
ATOM 684 O O . VAL A 1 86 ? -7.361 0.337 -28.973 1.00 54.44 86 VAL A O 1
ATOM 687 N N . GLN A 1 87 ? -6.651 1.159 -30.946 1.00 45.00 87 GLN A N 1
ATOM 688 C CA . GLN A 1 87 ? -7.475 2.368 -31.032 1.00 45.00 87 GLN A CA 1
ATOM 689 C C . GLN A 1 87 ? -7.727 2.681 -32.501 1.00 45.00 87 GLN A C 1
ATOM 691 O O . GLN A 1 87 ? -6.768 2.516 -33.290 1.00 45.00 87 GLN A O 1
#

Organism: NCBI:txid992134

Mean predicted aligned error: 13.5 Å